Protein AF-E8UZP5-F1 (afdb_monomer_lite)

Sequence (165 aa):
MRVLPLFDPKATPQSWNERMSPGEFAVIFSNLQPLDLPKSPVAVIFSTLSEAEAYVTAQVEALPALRCSIYDDNGLGREPIRVIAGAQGHDRNVISSGFRRWVGGALLLIGLILGFIEWRADSKLMWAGTLGSRIGPIGFILLITELGIVLTDRQKRRKEQQPRP

Secondary structure (DSSP, 8-state):
-EEEESB-TTSSS-BSGGGSPTT-EEEEESS---TTS-SS-EEEEESSHHHHHHHHHHHHHH-TT-EEEEE-TTGGGS--SEEEE-TT---TTS--HHHHHHHHHHHHHHHHHHHHHHHHTTTTTHHHHHHHHHHHHHHHHHHHHHHHHHHHHHHHHHHHSS---

pLDDT: mean 82.54, std 10.52, range [49.59, 96.81]

Structure (mmCIF, N/CA/C/O backbone):
data_AF-E8UZP5-F1
#
_entry.id   AF-E8UZP5-F1
#
loop_
_atom_site.group_PDB
_atom_site.id
_atom_site.type_symbol
_atom_site.label_atom_id
_atom_site.label_alt_id
_atom_site.label_comp_id
_atom_site.label_asym_id
_atom_site.label_entity_id
_atom_site.label_seq_id
_atom_site.pdbx_PDB_ins_code
_atom_site.Cartn_x
_atom_site.Cartn_y
_atom_site.Cartn_z
_atom_site.occupancy
_atom_site.B_iso_or_equiv
_atom_site.auth_seq_id
_atom_site.auth_comp_id
_atom_site.auth_asym_id
_atom_site.auth_atom_id
_atom_site.pdbx_PDB_model_num
ATOM 1 N N . MET A 1 1 ? -7.149 6.647 21.611 1.00 87.19 1 MET A N 1
ATOM 2 C CA . MET A 1 1 ? -6.061 5.986 20.856 1.00 87.19 1 MET A CA 1
ATOM 3 C C . MET A 1 1 ? -5.703 4.674 21.539 1.00 87.19 1 MET A C 1
ATOM 5 O O . MET A 1 1 ? -5.430 4.688 22.734 1.00 87.19 1 MET A O 1
ATOM 9 N N . ARG A 1 2 ? -5.710 3.556 20.806 1.00 93.25 2 ARG A N 1
ATOM 10 C CA . ARG A 1 2 ? -5.210 2.253 21.288 1.00 93.25 2 ARG A CA 1
ATOM 11 C C . ARG A 1 2 ? -4.355 1.589 20.216 1.00 93.25 2 ARG A C 1
ATOM 13 O O . ARG A 1 2 ? -4.595 1.803 19.035 1.00 93.25 2 ARG A O 1
ATOM 20 N N . VAL A 1 3 ? -3.367 0.796 20.614 1.00 93.06 3 VAL A N 1
ATOM 21 C CA . VAL A 1 3 ? -2.482 0.084 19.682 1.00 93.06 3 VAL A CA 1
ATOM 22 C C . VAL A 1 3 ? -2.836 -1.393 19.717 1.00 93.06 3 VAL A C 1
ATOM 24 O O . VAL A 1 3 ? -2.832 -2.002 20.785 1.00 93.06 3 VAL A O 1
ATOM 27 N N . LEU A 1 4 ? -3.153 -1.962 18.557 1.00 92.06 4 LEU A N 1
ATOM 28 C CA . LEU A 1 4 ? -3.450 -3.379 18.400 1.00 92.06 4 LEU A CA 1
ATOM 29 C C . LEU A 1 4 ? -2.414 -4.018 17.470 1.00 92.06 4 LEU A C 1
ATOM 31 O O . LEU A 1 4 ? -2.138 -3.468 16.408 1.00 92.06 4 LEU A O 1
ATOM 35 N N . PRO A 1 5 ? -1.849 -5.186 17.801 1.00 91.94 5 PRO A N 1
ATOM 36 C CA . PRO A 1 5 ? -1.107 -5.972 16.817 1.00 91.94 5 PRO A CA 1
ATOM 37 C C . PRO A 1 5 ? -2.021 -6.342 15.645 1.00 91.94 5 PRO A C 1
ATOM 39 O O . PRO A 1 5 ? -3.181 -6.696 15.870 1.00 91.94 5 PRO A O 1
ATOM 42 N N . LEU A 1 6 ? -1.506 -6.295 14.409 1.00 90.94 6 LEU A N 1
ATOM 43 C CA . LEU A 1 6 ? -2.296 -6.683 13.230 1.00 90.94 6 LEU A CA 1
ATOM 44 C C . LEU A 1 6 ? -2.799 -8.127 13.351 1.00 90.94 6 LEU A C 1
ATOM 46 O O . LEU A 1 6 ? -3.927 -8.439 12.984 1.00 90.94 6 LEU A O 1
ATOM 50 N N . PHE A 1 7 ? -1.981 -8.999 13.925 1.00 91.75 7 PHE A N 1
ATOM 51 C CA . PHE A 1 7 ? -2.368 -10.361 14.238 1.00 91.75 7 PHE A CA 1
ATOM 52 C C . PHE A 1 7 ? -1.910 -10.707 15.649 1.00 91.75 7 PHE A C 1
ATOM 54 O O . PHE A 1 7 ? -0.737 -10.532 15.982 1.00 91.75 7 PHE A O 1
ATOM 61 N N . ASP A 1 8 ? -2.835 -11.195 16.471 1.00 91.31 8 ASP A N 1
ATOM 62 C CA . ASP A 1 8 ? -2.544 -11.691 17.812 1.00 91.31 8 ASP A CA 1
ATOM 63 C C . ASP A 1 8 ? -3.129 -13.094 17.989 1.00 91.31 8 ASP A C 1
ATOM 65 O O . ASP A 1 8 ? -4.349 -13.231 18.090 1.00 91.31 8 ASP A O 1
ATOM 69 N N . PRO A 1 9 ? -2.286 -14.141 18.064 1.00 91.69 9 PRO A N 1
ATOM 70 C CA . PRO A 1 9 ? -2.761 -15.515 18.186 1.00 91.69 9 PRO A CA 1
ATOM 71 C C . PRO A 1 9 ? -3.468 -15.790 19.519 1.00 91.69 9 PRO A C 1
ATOM 73 O O . PRO A 1 9 ? -4.151 -16.805 19.641 1.00 91.69 9 PRO A O 1
ATOM 76 N N . LYS A 1 10 ? -3.291 -14.923 20.527 1.00 91.88 10 LYS A N 1
ATOM 77 C CA . LYS A 1 10 ? -3.888 -15.077 21.859 1.00 91.88 10 LYS A CA 1
ATOM 78 C C . LYS A 1 10 ? -5.199 -14.305 22.018 1.00 91.88 10 LYS A C 1
ATOM 80 O O . LYS A 1 10 ? -5.906 -14.535 22.995 1.00 91.88 10 LYS A O 1
ATOM 85 N N . ALA A 1 11 ? -5.528 -13.401 21.094 1.00 89.62 11 ALA A N 1
ATOM 86 C CA . ALA A 1 11 ? -6.774 -12.645 21.126 1.00 89.62 11 ALA A CA 1
ATOM 87 C C . ALA A 1 11 ? -7.910 -13.393 20.412 1.00 89.62 11 ALA A C 1
ATOM 89 O O . ALA A 1 11 ? -7.687 -14.176 19.493 1.00 89.62 11 ALA A O 1
ATOM 90 N N . THR A 1 12 ? -9.150 -13.134 20.830 1.00 87.81 12 THR A N 1
ATOM 91 C CA . THR A 1 12 ? -10.357 -13.570 20.114 1.00 87.81 12 THR A CA 1
ATOM 92 C C . THR A 1 12 ? -11.259 -12.350 19.921 1.00 87.81 12 THR A C 1
ATOM 94 O O . THR A 1 12 ? -11.755 -11.831 20.922 1.00 87.81 12 THR A O 1
ATOM 97 N N . PRO A 1 13 ? -11.470 -11.861 18.688 1.00 90.00 13 PRO A N 1
ATOM 98 C CA . PRO A 1 13 ? -10.880 -12.324 17.427 1.00 90.00 13 PRO A CA 1
ATOM 99 C C . PRO A 1 13 ? -9.379 -12.005 17.281 1.00 90.00 13 PRO A C 1
ATOM 101 O O . PRO A 1 13 ? -8.857 -11.087 17.911 1.00 90.00 13 PRO A O 1
ATOM 104 N N . GLN A 1 14 ? -8.675 -12.787 16.455 1.00 92.25 14 GLN A N 1
ATOM 105 C CA . GLN A 1 14 ? -7.215 -12.675 16.279 1.00 92.25 14 GLN A CA 1
ATOM 106 C C . GLN A 1 14 ? -6.812 -11.476 15.410 1.00 92.25 14 GLN A C 1
ATOM 108 O O . GLN A 1 14 ? -5.736 -10.895 15.590 1.00 92.25 14 GLN A O 1
ATOM 113 N N . SER A 1 15 ? -7.674 -11.098 14.462 1.00 90.31 15 SER A N 1
ATOM 114 C CA . SER A 1 15 ? -7.431 -9.976 13.558 1.00 90.31 15 SER A CA 1
ATOM 115 C C . SER A 1 15 ? -7.690 -8.635 14.249 1.00 90.31 15 SER A C 1
ATOM 117 O O . SER A 1 15 ? -8.524 -8.520 15.148 1.00 90.31 15 SER A O 1
ATOM 119 N N . TRP A 1 16 ? -6.951 -7.596 13.865 1.00 92.06 16 TRP A N 1
ATOM 120 C CA . TRP A 1 16 ? -7.133 -6.245 14.408 1.00 92.06 16 TRP A CA 1
ATOM 121 C C . TRP A 1 16 ? -8.483 -5.627 14.027 1.00 92.06 16 TRP A C 1
ATOM 123 O O . TRP A 1 16 ? -9.108 -5.000 14.877 1.00 92.06 16 TRP A O 1
ATOM 133 N N . ASN A 1 17 ? -8.941 -5.818 12.786 1.00 91.75 17 ASN A N 1
ATOM 134 C CA . ASN A 1 17 ? -10.141 -5.160 12.261 1.00 91.75 17 ASN A CA 1
ATOM 135 C C . ASN A 1 17 ? -11.417 -5.695 12.922 1.00 91.75 17 ASN A C 1
ATOM 137 O O . ASN A 1 17 ? -12.292 -4.923 13.283 1.00 91.75 17 ASN A O 1
ATOM 141 N N . GLU A 1 18 ? -11.482 -6.998 13.198 1.00 91.88 18 GLU A N 1
ATOM 142 C CA . GLU A 1 18 ? -12.610 -7.609 13.917 1.00 91.88 18 GLU A CA 1
ATOM 143 C C . GLU A 1 18 ? -12.676 -7.190 15.396 1.00 91.88 18 GLU A C 1
ATOM 145 O O . GLU A 1 18 ? -13.695 -7.375 16.056 1.00 91.88 18 GLU A O 1
ATOM 150 N N . ARG A 1 19 ? -11.585 -6.631 15.937 1.00 92.00 19 ARG A N 1
ATOM 151 C CA . ARG A 1 19 ? -11.529 -6.072 17.298 1.00 92.00 19 ARG A CA 1
ATOM 152 C C . ARG A 1 19 ? -11.867 -4.581 17.346 1.00 92.00 19 ARG A C 1
ATOM 154 O O . ARG A 1 19 ? -11.825 -3.985 18.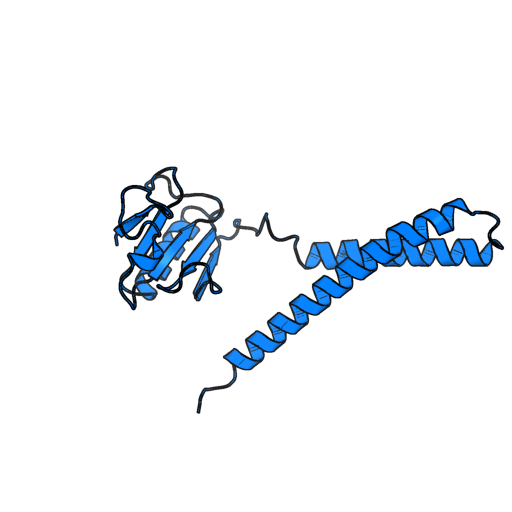431 1.00 92.00 19 ARG A O 1
ATOM 161 N N . MET A 1 20 ? -12.157 -3.965 16.202 1.00 93.50 20 MET A N 1
ATOM 162 C CA . MET A 1 20 ? -12.600 -2.579 16.129 1.00 93.50 20 MET A CA 1
ATOM 163 C C . MET A 1 20 ? -14.101 -2.464 16.327 1.00 93.50 20 MET A C 1
ATOM 165 O O . MET A 1 20 ? -14.874 -3.329 15.923 1.00 93.50 20 MET A O 1
ATOM 169 N N . SER A 1 21 ? -14.501 -1.360 16.943 1.00 92.56 21 SER A N 1
ATOM 170 C CA . SER A 1 21 ? -15.898 -0.954 16.977 1.00 92.56 21 SER A CA 1
ATOM 171 C C . SER A 1 21 ? -16.260 -0.252 15.662 1.00 92.56 21 SER A C 1
ATOM 173 O O . SER A 1 21 ? -15.417 0.454 15.099 1.00 92.56 21 SER A O 1
ATOM 175 N N . PRO A 1 22 ? -17.511 -0.369 15.183 1.00 90.88 22 PRO A N 1
ATOM 176 C CA . PRO A 1 22 ? -17.971 0.392 14.027 1.00 90.88 22 PRO A CA 1
ATOM 177 C C . PRO A 1 22 ? -17.751 1.897 14.222 1.00 90.88 22 PRO A C 1
ATOM 179 O O . PRO A 1 22 ? -18.082 2.449 15.272 1.00 90.88 22 PRO A O 1
ATOM 182 N N . GLY A 1 23 ? -17.198 2.558 13.204 1.00 89.44 23 GLY A N 1
ATOM 183 C CA . GLY A 1 23 ? -16.861 3.985 13.250 1.00 89.44 23 GLY A CA 1
ATOM 184 C C . GLY A 1 23 ? -15.482 4.306 13.832 1.00 89.44 23 GLY A C 1
ATOM 185 O O . GLY A 1 23 ? -15.090 5.471 13.821 1.00 89.44 23 GLY A O 1
ATOM 186 N N . GLU A 1 24 ? -14.726 3.309 14.298 1.00 94.94 24 GLU A N 1
ATOM 187 C CA . GLU A 1 24 ? -13.298 3.477 14.562 1.00 94.94 24 GLU A CA 1
ATOM 188 C C . GLU A 1 24 ? -12.480 3.423 13.264 1.00 94.94 24 GLU A C 1
ATOM 190 O O . GLU A 1 24 ? -12.874 2.824 12.263 1.00 94.94 24 GLU A O 1
ATOM 195 N N . PHE A 1 25 ? -11.290 4.019 13.310 1.00 95.88 25 PHE A N 1
ATOM 196 C CA . PHE A 1 25 ? -10.356 4.082 12.193 1.00 95.88 25 PHE A CA 1
ATOM 197 C C . PHE A 1 25 ? -8.991 3.550 12.612 1.00 95.88 25 PHE A C 1
ATOM 199 O O . PHE A 1 25 ? -8.479 3.900 13.674 1.00 95.88 25 PHE A O 1
ATOM 206 N N . ALA A 1 26 ? -8.379 2.729 11.768 1.00 95.75 26 ALA A N 1
ATOM 207 C CA . ALA A 1 26 ? -7.066 2.151 12.001 1.00 95.75 26 ALA A CA 1
ATOM 208 C C . ALA A 1 26 ? -6.012 2.772 11.098 1.00 95.75 26 ALA A C 1
ATOM 210 O O . ALA A 1 26 ? -6.146 2.778 9.879 1.00 95.75 26 ALA A O 1
ATOM 211 N N . VAL A 1 27 ? -4.917 3.217 11.696 1.00 95.19 27 VAL A N 1
ATOM 212 C CA . VAL A 1 27 ? -3.716 3.663 10.998 1.00 95.19 27 VAL A CA 1
ATOM 213 C C . VAL A 1 27 ? -2.717 2.515 10.952 1.00 95.19 27 VAL A C 1
ATOM 215 O O . VAL A 1 27 ? -2.310 1.996 11.993 1.00 95.19 27 VAL A O 1
ATOM 218 N N . ILE A 1 28 ? -2.290 2.149 9.745 1.00 93.38 28 ILE A N 1
ATOM 219 C CA . ILE A 1 28 ? -1.267 1.131 9.499 1.00 93.38 28 ILE A CA 1
ATOM 220 C C . ILE A 1 28 ? -0.087 1.765 8.769 1.00 93.38 28 ILE A C 1
ATOM 222 O O . ILE A 1 28 ? -0.240 2.452 7.755 1.00 93.38 28 ILE A O 1
ATOM 226 N N . PHE A 1 29 ? 1.108 1.487 9.275 1.00 90.50 29 PHE A N 1
ATOM 227 C CA . PHE A 1 29 ? 2.368 1.974 8.732 1.00 90.50 29 PHE A CA 1
ATOM 228 C C . PHE A 1 29 ? 2.960 0.965 7.744 1.00 90.50 29 PHE A C 1
ATOM 230 O O . PHE A 1 29 ? 3.060 -0.219 8.053 1.00 90.50 29 PHE A O 1
ATOM 237 N N . SER A 1 30 ? 3.330 1.416 6.541 1.00 82.50 30 SER A N 1
ATOM 238 C CA . SER A 1 30 ? 3.704 0.505 5.442 1.00 82.50 30 SER A CA 1
ATOM 239 C C . SER A 1 30 ? 5.187 0.131 5.389 1.00 82.50 30 SER A C 1
ATOM 241 O O . SER A 1 30 ? 5.525 -0.935 4.886 1.00 82.50 30 SER A O 1
ATOM 243 N N . ASN A 1 31 ? 6.085 1.016 5.823 1.00 71.19 31 ASN A N 1
ATOM 244 C CA . ASN A 1 31 ? 7.524 0.884 5.563 1.00 71.19 31 ASN A CA 1
ATOM 245 C C . ASN A 1 31 ? 8.400 1.152 6.788 1.00 71.19 31 ASN A C 1
ATOM 247 O O . ASN A 1 31 ? 9.391 0.463 7.008 1.00 71.19 31 ASN A O 1
ATOM 251 N N . LEU A 1 32 ? 8.039 2.161 7.567 1.00 73.56 32 LEU A N 1
ATOM 252 C CA . LEU A 1 32 ? 8.717 2.584 8.777 1.00 73.56 32 LEU A CA 1
ATOM 253 C C . LEU A 1 32 ? 7.658 2.700 9.859 1.00 73.56 32 LEU A C 1
ATOM 255 O O . LEU A 1 32 ? 6.557 3.165 9.585 1.00 73.56 32 LEU A O 1
ATOM 259 N N . GLN A 1 33 ? 7.984 2.272 11.069 1.00 77.12 33 GLN A N 1
ATOM 260 C CA . GLN A 1 33 ? 7.153 2.526 12.236 1.00 77.12 33 GLN A CA 1
ATOM 261 C C . GLN A 1 33 ? 7.778 3.669 13.039 1.00 77.12 33 GLN A C 1
ATOM 263 O O . GLN A 1 33 ? 9.007 3.722 13.145 1.00 77.12 33 GLN A O 1
ATOM 268 N N . PRO A 1 34 ? 6.964 4.580 13.600 1.00 78.44 34 PRO A N 1
ATOM 269 C CA . PRO A 1 34 ? 7.411 5.484 14.651 1.00 78.44 34 PRO A CA 1
ATOM 270 C C . PRO A 1 34 ? 8.173 4.729 15.749 1.00 78.44 34 PRO A C 1
ATOM 272 O O . PRO A 1 34 ? 7.801 3.612 16.107 1.00 78.44 34 PRO A O 1
ATOM 275 N N . LEU A 1 35 ? 9.224 5.349 16.293 1.00 76.12 35 LEU A N 1
ATOM 276 C CA . LEU A 1 35 ? 10.099 4.753 17.316 1.00 76.12 35 LEU A CA 1
ATOM 277 C C . LEU A 1 35 ? 9.344 4.310 18.579 1.00 76.12 35 LEU A C 1
ATOM 279 O O . LEU A 1 35 ? 9.760 3.358 19.235 1.00 76.12 35 LEU A O 1
ATOM 283 N N . ASP A 1 36 ? 8.227 4.972 18.877 1.00 81.19 36 ASP A N 1
ATOM 284 C CA . ASP A 1 36 ? 7.410 4.724 20.067 1.00 81.19 36 ASP A CA 1
ATOM 285 C C . ASP A 1 36 ? 6.452 3.531 19.911 1.00 81.19 36 ASP A C 1
ATOM 287 O O . ASP A 1 36 ? 5.733 3.180 20.848 1.00 81.19 36 ASP A O 1
ATOM 291 N N . LEU A 1 37 ? 6.409 2.903 18.730 1.00 82.81 37 LEU A N 1
ATOM 292 C CA . LEU A 1 37 ? 5.571 1.737 18.473 1.00 82.81 37 LEU A CA 1
ATOM 293 C C . LEU A 1 37 ? 6.355 0.423 18.590 1.00 82.81 37 LEU A C 1
ATOM 295 O O . LEU A 1 37 ? 7.571 0.381 18.379 1.00 82.81 37 LEU A O 1
ATOM 299 N N . PRO A 1 38 ? 5.662 -0.690 18.901 1.00 81.88 38 PRO A N 1
ATOM 300 C CA . PRO A 1 38 ? 6.270 -2.012 18.871 1.00 81.88 38 PRO A CA 1
ATOM 301 C C . PRO A 1 38 ? 6.876 -2.297 17.496 1.00 81.88 38 PRO A C 1
ATOM 303 O O . PRO A 1 38 ? 6.269 -1.966 16.487 1.00 81.88 38 PRO A O 1
ATOM 306 N N . LYS A 1 39 ? 8.016 -3.001 17.459 1.00 80.50 39 LYS A N 1
ATOM 307 C CA . LYS A 1 39 ? 8.671 -3.430 16.204 1.00 80.50 39 LYS A CA 1
ATOM 308 C C . LYS A 1 39 ? 7.836 -4.410 15.367 1.00 80.50 39 LYS A C 1
ATOM 310 O O . LYS A 1 39 ? 8.209 -4.735 14.243 1.00 80.50 39 LYS A O 1
ATOM 315 N N . SER A 1 40 ? 6.772 -4.970 15.940 1.00 83.50 40 SER A N 1
ATOM 316 C CA . SER A 1 40 ? 5.841 -5.842 15.233 1.00 83.50 40 SER A CA 1
ATOM 317 C C . SER A 1 40 ? 4.804 -5.015 14.464 1.00 83.50 40 SER A C 1
ATOM 319 O O . SER A 1 40 ? 4.495 -3.891 14.855 1.00 83.50 40 SER A O 1
ATOM 321 N N . PRO A 1 41 ? 4.217 -5.542 13.377 1.00 87.06 41 PRO A N 1
ATOM 322 C CA . PRO A 1 41 ? 3.148 -4.850 12.668 1.00 87.06 41 PRO A CA 1
ATOM 323 C C . PRO A 1 41 ? 1.947 -4.578 13.584 1.00 87.06 41 PRO A C 1
ATOM 325 O O . PRO A 1 41 ? 1.320 -5.506 14.104 1.00 87.06 41 PRO A O 1
ATOM 328 N N . VAL A 1 42 ? 1.617 -3.299 13.762 1.00 92.38 42 VAL A N 1
ATOM 329 C CA . VAL A 1 42 ? 0.497 -2.833 14.587 1.00 92.38 42 VAL A CA 1
ATOM 330 C C . VAL A 1 42 ? -0.428 -1.910 13.795 1.00 92.38 42 VAL A C 1
ATOM 332 O O . VAL A 1 42 ? 0.009 -1.209 12.880 1.00 92.38 42 VAL A O 1
ATOM 335 N N . ALA A 1 43 ? -1.698 -1.900 14.184 1.00 93.06 43 ALA A N 1
ATOM 336 C CA . ALA A 1 43 ? -2.680 -0.885 13.847 1.00 93.06 43 ALA A CA 1
ATOM 337 C C . ALA A 1 43 ? -2.866 0.058 15.042 1.00 93.06 43 ALA A C 1
ATOM 339 O O . ALA A 1 43 ? -3.052 -0.383 16.180 1.00 93.06 43 ALA A O 1
ATOM 340 N N . VAL A 1 44 ? -2.845 1.362 14.784 1.00 95.19 44 VAL A N 1
ATOM 341 C CA . VAL A 1 44 ? -3.182 2.380 15.783 1.00 95.19 44 VAL A CA 1
ATOM 342 C C . VAL A 1 44 ? -4.620 2.818 15.548 1.00 95.19 44 VAL A C 1
ATOM 344 O O . VAL A 1 44 ? -4.943 3.341 14.487 1.00 95.19 44 VAL A O 1
ATOM 347 N N . ILE A 1 45 ? -5.485 2.579 16.527 1.00 95.88 45 ILE A N 1
ATOM 348 C CA . ILE A 1 45 ? -6.928 2.782 16.419 1.00 95.88 45 ILE A CA 1
ATOM 349 C C . ILE A 1 45 ? -7.333 4.127 17.026 1.00 95.88 45 ILE A C 1
ATOM 351 O O . ILE A 1 45 ? -6.947 4.462 18.157 1.00 95.88 45 ILE A O 1
ATOM 355 N N . PHE A 1 46 ? -8.157 4.857 16.283 1.00 96.81 46 PHE A N 1
ATOM 356 C CA . PHE A 1 46 ? -8.726 6.156 16.618 1.00 96.81 46 PHE A CA 1
ATOM 357 C C . PHE A 1 46 ? -10.249 6.112 16.553 1.00 96.81 46 PHE A C 1
ATOM 359 O O . PHE A 1 46 ? -10.836 5.366 15.774 1.00 96.81 46 PHE A O 1
ATOM 366 N N . SER A 1 47 ? -10.879 6.945 17.372 1.00 95.06 47 SER A N 1
ATOM 367 C CA . SER A 1 47 ? -12.333 7.075 17.483 1.00 95.06 47 SER A CA 1
ATOM 368 C C . SER A 1 47 ? -12.936 7.913 16.355 1.00 95.06 47 SER A C 1
ATOM 370 O O . SER A 1 47 ? -14.120 7.788 16.062 1.00 95.06 47 SER A O 1
ATOM 372 N N . THR A 1 48 ? -12.139 8.783 15.727 1.00 95.06 48 THR A N 1
ATOM 373 C CA . THR A 1 48 ? -12.582 9.625 14.613 1.00 95.06 48 THR A CA 1
ATOM 374 C C . THR A 1 48 ? -11.537 9.677 13.503 1.00 95.06 48 THR A C 1
ATOM 376 O O . THR A 1 48 ? -10.332 9.563 13.745 1.00 95.06 48 THR A O 1
ATOM 379 N N . LEU A 1 49 ? -12.002 9.893 12.270 1.00 93.56 49 LEU A N 1
ATOM 380 C CA . LEU A 1 49 ? -11.125 10.042 11.110 1.00 93.56 49 LEU A CA 1
ATOM 381 C C . LEU A 1 49 ? -10.216 11.269 11.253 1.00 93.56 49 LEU A C 1
ATOM 383 O O . LEU A 1 49 ? -9.035 11.200 10.933 1.00 93.56 49 LEU A O 1
ATOM 387 N N . SER A 1 50 ? -10.745 12.374 11.786 1.00 94.69 50 SER A N 1
ATOM 388 C CA . SER A 1 50 ? -9.978 13.610 11.968 1.00 94.69 50 SER A CA 1
ATOM 389 C C . SER A 1 50 ? -8.808 13.431 12.939 1.00 94.69 50 SER A C 1
ATOM 391 O O . SER A 1 50 ? -7.731 13.964 12.681 1.00 94.69 50 SER A O 1
ATOM 393 N N . GLU A 1 51 ? -8.984 12.664 14.021 1.00 95.31 51 GLU A N 1
ATOM 394 C CA . GLU A 1 51 ? -7.889 12.327 14.942 1.00 95.31 51 GLU A CA 1
ATOM 395 C C . GLU A 1 51 ? -6.819 11.474 14.257 1.00 95.31 51 GLU A C 1
ATOM 397 O O . GLU A 1 51 ? -5.627 11.751 14.398 1.00 95.31 51 GLU A O 1
ATOM 402 N N . ALA A 1 52 ? -7.239 10.462 13.489 1.00 95.06 52 ALA A N 1
ATOM 403 C CA . ALA A 1 52 ? -6.323 9.606 12.742 1.00 95.06 52 ALA A CA 1
ATOM 404 C C . ALA A 1 52 ? -5.499 10.418 11.731 1.00 95.06 52 ALA A C 1
ATOM 406 O O . ALA A 1 52 ? -4.286 10.244 11.634 1.00 95.06 52 ALA A O 1
ATOM 407 N N . GLU A 1 53 ? -6.138 11.339 11.009 1.00 95.25 53 GLU A N 1
ATOM 408 C CA . GLU A 1 53 ? -5.478 12.210 10.035 1.00 95.25 53 GLU A CA 1
ATOM 409 C C . GLU A 1 53 ? -4.500 13.182 10.688 1.00 95.25 53 GLU A C 1
ATOM 411 O O . GLU A 1 53 ? -3.368 13.306 10.217 1.00 95.25 53 GLU A O 1
ATOM 416 N N . ALA A 1 54 ? -4.899 13.837 11.780 1.00 95.12 54 ALA A N 1
ATOM 417 C CA . ALA A 1 54 ? -4.026 14.746 12.515 1.00 95.12 54 ALA A CA 1
ATOM 418 C C . ALA A 1 54 ? -2.791 14.010 13.054 1.00 95.12 54 ALA A C 1
ATOM 420 O O . ALA A 1 54 ? -1.663 14.475 12.882 1.00 95.12 54 ALA A O 1
ATOM 421 N N . TYR A 1 55 ? -2.993 12.821 13.630 1.00 94.25 55 TYR A N 1
ATOM 422 C CA . TYR A 1 55 ? -1.904 11.983 14.117 1.00 94.25 55 TYR A CA 1
ATOM 423 C C . TYR A 1 55 ? -0.955 11.577 12.988 1.00 94.25 55 TYR A C 1
ATOM 425 O O . TYR A 1 55 ? 0.255 11.762 13.092 1.00 94.25 55 TYR A O 1
ATOM 433 N N . VAL A 1 56 ? -1.493 11.059 11.884 1.00 92.94 56 VAL A N 1
ATOM 434 C CA . VAL A 1 56 ? -0.689 10.627 10.740 1.00 92.94 56 VAL A CA 1
ATOM 435 C C . VAL A 1 56 ? 0.084 11.787 10.122 1.00 92.94 56 VAL A C 1
ATOM 437 O O . VAL A 1 56 ? 1.251 11.611 9.781 1.00 92.94 56 VAL A O 1
ATOM 440 N N . THR A 1 57 ? -0.538 12.957 10.000 1.00 92.50 57 THR A N 1
ATOM 441 C CA . THR A 1 57 ? 0.106 14.155 9.448 1.00 92.50 57 THR A CA 1
ATOM 442 C C . THR A 1 57 ? 1.305 14.553 10.303 1.00 92.50 57 THR A C 1
ATOM 444 O O . THR A 1 57 ? 2.402 14.683 9.770 1.00 92.50 57 THR A O 1
ATOM 447 N N . ALA A 1 58 ? 1.145 14.602 11.630 1.00 92.62 58 ALA A N 1
ATOM 448 C CA . ALA A 1 58 ? 2.248 14.889 12.546 1.00 92.62 58 ALA A CA 1
ATOM 449 C C . ALA A 1 58 ? 3.384 13.850 12.453 1.00 92.62 58 ALA A C 1
ATOM 451 O O . ALA A 1 58 ? 4.561 14.208 12.454 1.00 92.62 58 ALA A O 1
ATOM 452 N N . GLN A 1 59 ? 3.055 12.557 12.327 1.00 91.75 59 GLN A N 1
ATOM 453 C CA . GLN A 1 59 ? 4.065 11.499 12.173 1.00 91.75 59 GLN A CA 1
ATOM 454 C C . GLN A 1 59 ? 4.833 11.618 10.855 1.00 91.75 59 GLN A C 1
ATOM 456 O O . GLN A 1 59 ? 6.045 11.422 10.808 1.00 91.75 59 GLN A O 1
ATOM 461 N N . VAL A 1 60 ? 4.128 11.942 9.776 1.00 90.12 60 VAL A N 1
ATOM 462 C CA . VAL A 1 60 ? 4.709 12.113 8.446 1.00 90.12 60 VAL A CA 1
ATOM 463 C C . VAL A 1 60 ? 5.574 13.376 8.361 1.00 90.12 60 VAL A C 1
ATOM 465 O O . VAL A 1 60 ? 6.609 13.357 7.696 1.00 90.12 60 VAL A O 1
ATOM 468 N N . GLU A 1 61 ? 5.196 14.452 9.050 1.00 89.88 61 GLU A N 1
ATOM 469 C CA . GLU A 1 61 ? 6.022 15.658 9.184 1.00 89.88 61 GLU A CA 1
ATOM 470 C C . GLU A 1 61 ? 7.314 15.376 9.960 1.00 89.88 61 GLU A C 1
ATOM 472 O O . GLU A 1 61 ? 8.392 15.789 9.532 1.00 89.88 61 GLU A O 1
ATOM 477 N N . ALA A 1 62 ? 7.223 14.623 11.060 1.00 89.81 62 ALA A N 1
ATOM 478 C CA . ALA A 1 62 ? 8.386 14.233 11.854 1.00 89.81 62 ALA A CA 1
ATOM 479 C C . ALA A 1 62 ? 9.315 13.262 11.105 1.00 89.81 62 ALA A C 1
ATOM 481 O O . ALA A 1 62 ? 10.535 13.299 11.266 1.00 89.81 62 ALA A O 1
ATOM 482 N N . LEU A 1 63 ? 8.746 12.385 10.276 1.00 88.88 63 LEU A N 1
ATOM 483 C CA . LEU A 1 63 ? 9.468 11.355 9.541 1.00 88.88 63 LEU A CA 1
ATOM 484 C C . LEU A 1 63 ? 9.031 11.372 8.067 1.00 88.88 63 LEU A C 1
ATOM 486 O O . LEU A 1 63 ? 8.197 10.572 7.654 1.00 88.88 63 LEU A O 1
ATOM 490 N N . PRO A 1 64 ? 9.634 12.215 7.212 1.00 86.00 64 PRO A N 1
ATOM 491 C CA . PRO A 1 64 ? 9.195 12.396 5.823 1.00 86.00 64 PRO A CA 1
ATOM 492 C C . PRO A 1 64 ? 9.242 11.143 4.940 1.00 86.00 64 PRO A C 1
ATOM 494 O O . PRO A 1 64 ? 8.691 11.149 3.840 1.00 86.00 64 PRO A O 1
ATOM 497 N N . ALA A 1 65 ? 9.923 10.083 5.379 1.00 84.69 65 ALA A N 1
ATOM 498 C CA . ALA A 1 65 ? 9.969 8.792 4.701 1.00 84.69 65 ALA A CA 1
ATOM 499 C C . ALA A 1 65 ? 8.774 7.879 5.037 1.00 84.69 65 ALA A C 1
ATOM 501 O O . ALA A 1 65 ? 8.635 6.824 4.419 1.00 84.69 65 ALA A O 1
ATOM 502 N N . LEU A 1 66 ? 7.922 8.243 6.001 1.00 86.56 66 LEU A N 1
ATOM 503 C CA . LEU A 1 66 ? 6.782 7.437 6.429 1.00 86.56 66 LEU A CA 1
ATOM 504 C C . LEU A 1 66 ? 5.653 7.428 5.396 1.00 86.56 66 LEU A C 1
ATOM 506 O O . LEU A 1 66 ? 5.363 8.427 4.731 1.00 86.56 66 LEU A O 1
ATOM 510 N N . ARG A 1 67 ? 4.979 6.280 5.319 1.00 87.75 67 ARG A N 1
ATOM 511 C CA . ARG A 1 67 ? 3.694 6.125 4.644 1.00 87.75 67 ARG A CA 1
ATOM 512 C C . ARG A 1 67 ? 2.706 5.434 5.566 1.00 87.75 67 ARG A C 1
ATOM 514 O O . ARG A 1 67 ? 2.967 4.339 6.073 1.00 87.75 67 ARG A O 1
ATOM 521 N N . CYS A 1 68 ? 1.547 6.057 5.696 1.00 90.75 68 CYS A N 1
ATOM 522 C CA . CYS A 1 68 ? 0.469 5.628 6.564 1.00 90.75 68 CYS A CA 1
ATOM 523 C C . CYS A 1 68 ? -0.799 5.433 5.735 1.00 90.75 68 CYS A C 1
ATOM 525 O O . CYS A 1 68 ? -1.116 6.243 4.862 1.00 90.75 68 CYS A O 1
ATOM 527 N N . SER A 1 69 ? -1.532 4.365 6.019 1.00 92.94 69 SER A N 1
ATOM 528 C CA . SER A 1 69 ? -2.836 4.088 5.419 1.00 92.94 69 SER A CA 1
ATOM 529 C C . SER A 1 69 ? -3.884 3.996 6.520 1.00 92.94 69 SER A C 1
ATOM 531 O O . SER A 1 69 ? -3.643 3.351 7.539 1.00 92.94 69 SER A O 1
ATOM 533 N N . ILE A 1 70 ? -5.017 4.661 6.319 1.00 94.44 70 ILE A N 1
ATOM 534 C CA . ILE A 1 70 ? -6.152 4.709 7.238 1.00 94.44 70 ILE A CA 1
ATOM 535 C C . ILE A 1 70 ? -7.242 3.781 6.703 1.00 94.44 70 ILE A C 1
ATOM 537 O O . ILE A 1 70 ? -7.663 3.928 5.555 1.00 94.44 70 ILE A O 1
ATOM 541 N N . TYR A 1 71 ? -7.704 2.853 7.531 1.00 94.00 71 TYR A N 1
ATOM 542 C CA . TYR A 1 71 ? -8.738 1.867 7.224 1.00 94.00 71 TYR A CA 1
ATOM 543 C C . TYR A 1 71 ? -9.903 1.978 8.210 1.00 94.00 71 TYR A C 1
ATOM 545 O O . TYR A 1 71 ? -9.738 2.498 9.313 1.00 94.00 71 TYR A O 1
ATOM 553 N N . ASP A 1 72 ? -11.068 1.480 7.810 1.00 92.19 72 ASP A N 1
ATOM 554 C CA . ASP A 1 72 ? -12.217 1.263 8.688 1.00 92.19 72 ASP A CA 1
ATOM 555 C C . ASP A 1 72 ? -12.207 -0.172 9.255 1.00 92.19 72 ASP A C 1
ATOM 557 O O . ASP A 1 72 ? -11.250 -0.938 9.092 1.00 92.19 72 ASP A O 1
ATOM 561 N N . ASP A 1 73 ? -13.298 -0.541 9.916 1.00 87.69 73 ASP A N 1
ATOM 562 C CA . ASP A 1 73 ? -13.569 -1.870 10.463 1.00 87.69 73 ASP A CA 1
ATOM 563 C C . ASP A 1 73 ? -13.666 -2.979 9.392 1.00 87.69 73 ASP A C 1
ATOM 565 O O . ASP A 1 73 ? -13.494 -4.161 9.706 1.00 87.69 73 ASP A O 1
ATOM 569 N N . ASN A 1 74 ? -13.826 -2.634 8.104 1.00 86.44 74 ASN A N 1
ATOM 570 C CA . ASN A 1 74 ? -13.790 -3.615 7.010 1.00 86.44 74 ASN A CA 1
ATOM 571 C C . ASN A 1 74 ? -12.369 -4.149 6.733 1.00 86.44 74 ASN A C 1
ATOM 573 O O . ASN A 1 74 ? -12.201 -5.112 5.978 1.00 86.44 74 ASN A O 1
ATOM 577 N N . GLY A 1 75 ? -11.343 -3.559 7.352 1.00 85.69 75 GLY A N 1
ATOM 578 C CA . GLY A 1 75 ? -9.972 -4.053 7.307 1.00 85.69 75 GLY A CA 1
ATOM 579 C C . GLY A 1 75 ? -9.297 -3.911 5.939 1.00 85.69 75 GLY A C 1
ATOM 580 O O . GLY A 1 75 ? -9.605 -3.025 5.147 1.00 85.69 75 GLY A O 1
ATOM 581 N N . LEU A 1 76 ? -8.350 -4.812 5.650 1.00 84.31 76 LEU A N 1
ATOM 582 C CA . LEU A 1 76 ? -7.549 -4.800 4.412 1.00 84.31 76 LEU A CA 1
ATOM 583 C C . LEU A 1 76 ? -8.297 -5.338 3.177 1.00 84.31 76 LEU A C 1
ATOM 585 O O . LEU A 1 76 ? -7.734 -5.370 2.085 1.00 84.31 76 LEU A O 1
ATOM 589 N N . GLY A 1 77 ? -9.546 -5.791 3.333 1.00 79.69 77 GLY A N 1
ATOM 590 C CA . GLY A 1 77 ? -10.365 -6.295 2.225 1.00 79.69 77 GLY A CA 1
ATOM 591 C C . GLY A 1 77 ? -10.879 -5.196 1.288 1.00 79.69 77 GLY A C 1
ATOM 592 O O . GLY A 1 77 ? -11.426 -5.498 0.227 1.00 79.69 77 GLY A O 1
ATOM 593 N N . ARG A 1 78 ? -10.718 -3.925 1.672 1.00 77.31 78 ARG A N 1
ATOM 594 C CA . ARG A 1 78 ? -11.070 -2.744 0.879 1.00 77.31 78 ARG A CA 1
ATOM 595 C C . ARG A 1 78 ? -9.873 -1.813 0.757 1.00 77.31 78 ARG A C 1
ATOM 597 O O . ARG A 1 78 ? -8.905 -1.907 1.508 1.00 77.31 78 ARG A O 1
ATOM 604 N N . GLU A 1 79 ? -9.954 -0.906 -0.210 1.00 80.19 79 GLU A N 1
ATOM 605 C CA . GLU A 1 79 ? -8.980 0.174 -0.296 1.00 80.19 79 GLU A CA 1
ATOM 606 C C . GLU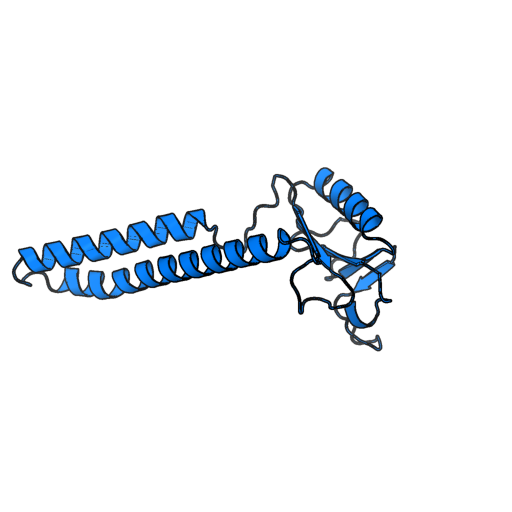 A 1 79 ? -9.027 1.051 0.964 1.00 80.19 79 GLU A C 1
ATOM 608 O O . GLU A 1 79 ? -10.112 1.273 1.509 1.00 80.19 79 GLU A O 1
ATOM 613 N N . PRO A 1 80 ? -7.867 1.560 1.415 1.00 89.88 80 PRO A N 1
ATOM 614 C CA . PRO A 1 80 ? -7.813 2.473 2.544 1.00 89.88 80 PRO A CA 1
ATOM 615 C C . PRO A 1 80 ? -8.680 3.704 2.281 1.00 89.88 80 PRO A C 1
ATOM 617 O O . PRO A 1 80 ? -8.700 4.240 1.172 1.00 89.88 80 PRO A O 1
ATOM 620 N N . ILE A 1 81 ? -9.335 4.194 3.332 1.00 89.31 81 ILE A N 1
ATOM 621 C CA . ILE A 1 81 ? -10.086 5.454 3.305 1.00 89.31 81 ILE A CA 1
ATOM 622 C C . ILE A 1 81 ? -9.160 6.595 2.898 1.00 89.31 81 ILE A C 1
ATOM 624 O O . ILE A 1 81 ? -9.532 7.470 2.116 1.00 89.31 81 ILE A O 1
ATOM 628 N N . ARG A 1 82 ? -7.939 6.588 3.441 1.00 87.94 82 ARG A N 1
ATOM 629 C CA . ARG A 1 82 ? -6.947 7.611 3.142 1.00 87.94 82 ARG A CA 1
ATOM 630 C C . ARG A 1 82 ? -5.542 7.056 3.209 1.00 87.94 82 ARG A C 1
ATOM 632 O O . ARG A 1 82 ? -5.222 6.246 4.070 1.00 87.94 82 ARG A O 1
ATOM 639 N N . VAL A 1 83 ? -4.685 7.536 2.320 1.00 90.44 83 VAL A N 1
ATOM 640 C CA . VAL A 1 83 ? -3.247 7.268 2.359 1.00 90.44 83 VAL A CA 1
ATOM 641 C C . VAL A 1 83 ? -2.542 8.606 2.460 1.00 90.44 83 VAL A C 1
ATOM 643 O O . VAL A 1 83 ? -2.783 9.496 1.646 1.00 90.44 83 VAL A O 1
ATOM 646 N N . ILE A 1 84 ? -1.685 8.746 3.464 1.00 89.31 84 ILE A N 1
ATOM 647 C CA . ILE A 1 84 ? -0.881 9.944 3.691 1.00 89.31 84 ILE A CA 1
ATOM 648 C C . ILE A 1 84 ? 0.578 9.496 3.701 1.00 89.31 84 ILE A C 1
ATOM 650 O O . ILE A 1 84 ? 0.960 8.566 4.415 1.00 89.31 84 ILE A O 1
ATOM 654 N N . ALA A 1 85 ? 1.385 10.129 2.861 1.00 88.50 85 ALA A N 1
ATOM 655 C CA . ALA A 1 85 ? 2.799 9.833 2.711 1.00 88.50 85 ALA A CA 1
ATOM 656 C C . ALA A 1 85 ? 3.602 11.124 2.822 1.00 88.50 85 ALA A C 1
ATOM 658 O O . ALA A 1 85 ? 3.158 12.177 2.359 1.00 88.50 85 ALA A O 1
ATOM 659 N N . GLY A 1 86 ? 4.783 11.031 3.425 1.00 85.62 86 GLY A N 1
ATOM 660 C CA . GLY A 1 86 ? 5.705 12.156 3.475 1.00 85.62 86 GLY A CA 1
ATOM 661 C C . GLY A 1 86 ? 6.383 12.407 2.143 1.00 85.62 86 GLY A C 1
ATOM 662 O O . GLY A 1 86 ? 6.351 11.572 1.238 1.00 85.62 86 GLY A O 1
ATOM 663 N N . ALA A 1 87 ? 7.052 13.555 2.037 1.00 81.31 87 ALA A N 1
ATOM 664 C CA . ALA A 1 87 ? 7.734 13.972 0.813 1.00 81.31 87 ALA A CA 1
ATOM 665 C C . ALA A 1 87 ? 8.743 12.925 0.291 1.00 81.31 87 ALA A C 1
ATOM 667 O O . ALA A 1 87 ? 8.959 12.813 -0.916 1.00 81.31 87 ALA A O 1
ATOM 668 N N . GLN A 1 88 ? 9.339 12.135 1.190 1.00 77.44 88 GLN A N 1
ATOM 669 C CA . GLN A 1 88 ? 10.304 11.078 0.869 1.00 77.44 88 GLN A CA 1
ATOM 670 C C . GLN A 1 88 ? 9.698 9.669 0.916 1.00 77.44 88 GLN A C 1
ATOM 672 O O . GLN A 1 88 ? 10.369 8.704 0.543 1.00 77.44 88 GLN A O 1
ATOM 677 N N . GLY A 1 89 ? 8.439 9.535 1.342 1.00 62.34 89 GLY A N 1
ATOM 678 C CA . GLY A 1 89 ? 7.655 8.301 1.362 1.00 62.34 89 GLY A CA 1
ATOM 679 C C . GLY A 1 89 ? 7.244 7.864 -0.043 1.00 62.34 89 GLY A C 1
ATOM 680 O O . GLY A 1 89 ? 6.073 7.609 -0.307 1.00 62.34 89 GLY A O 1
ATOM 681 N N . HIS A 1 90 ? 8.204 7.820 -0.968 1.00 55.53 90 HIS A N 1
ATOM 682 C CA . HIS A 1 90 ? 7.993 7.329 -2.318 1.00 55.53 90 HIS A CA 1
ATOM 683 C C . HIS A 1 90 ? 7.606 5.852 -2.282 1.00 55.53 90 HIS A C 1
ATOM 685 O O . HIS A 1 90 ? 8.153 5.055 -1.516 1.00 55.53 90 HIS A O 1
ATOM 691 N N . ASP A 1 91 ? 6.655 5.517 -3.144 1.00 56.84 91 ASP A N 1
ATOM 692 C CA . ASP A 1 91 ? 5.991 4.229 -3.267 1.00 56.84 91 ASP A CA 1
ATOM 693 C C . ASP A 1 91 ? 6.969 3.141 -3.765 1.00 56.84 91 ASP A C 1
ATOM 695 O O . ASP A 1 91 ? 6.942 2.726 -4.918 1.00 56.84 91 ASP A O 1
ATOM 699 N N . ARG A 1 92 ? 7.917 2.716 -2.916 1.00 51.50 92 ARG A N 1
ATOM 700 C CA . ARG A 1 92 ? 9.026 1.820 -3.305 1.00 51.50 92 ARG A CA 1
ATOM 701 C C . ARG A 1 92 ? 8.571 0.432 -3.781 1.00 51.50 92 ARG A C 1
ATOM 703 O O . ARG A 1 92 ? 9.364 -0.247 -4.421 1.00 51.50 92 ARG A O 1
ATOM 710 N N . ASN A 1 93 ? 7.326 0.032 -3.510 1.00 49.78 93 ASN A N 1
ATOM 711 C CA . ASN A 1 93 ? 6.785 -1.279 -3.894 1.00 49.78 93 ASN A CA 1
ATOM 712 C C . ASN A 1 93 ? 5.789 -1.242 -5.058 1.00 49.78 93 ASN A C 1
ATOM 714 O O . ASN A 1 93 ? 5.421 -2.296 -5.573 1.00 49.78 93 ASN A O 1
ATOM 718 N N . VAL A 1 94 ? 5.376 -0.062 -5.516 1.00 53.97 94 VAL A N 1
ATOM 719 C CA . VAL A 1 94 ? 4.573 0.059 -6.730 1.00 53.97 94 VAL A CA 1
ATOM 720 C C . VAL A 1 94 ? 5.526 0.505 -7.820 1.00 53.97 94 VAL A C 1
ATOM 722 O O . VAL A 1 94 ? 5.998 1.637 -7.805 1.00 53.97 94 VAL A O 1
ATOM 725 N N . ILE A 1 95 ? 5.830 -0.384 -8.773 1.00 58.06 95 ILE A N 1
ATOM 726 C CA . ILE A 1 95 ? 6.547 -0.001 -9.995 1.00 58.06 95 ILE A CA 1
ATOM 727 C C . ILE A 1 95 ? 5.856 1.257 -10.527 1.00 58.06 95 ILE A C 1
ATOM 729 O O . ILE A 1 95 ? 4.681 1.199 -10.897 1.00 58.06 95 ILE A O 1
ATOM 733 N N . SER A 1 96 ? 6.548 2.397 -10.490 1.00 62.22 96 SER A N 1
ATOM 734 C CA . SER A 1 96 ? 5.944 3.690 -10.814 1.00 62.22 96 SER A CA 1
ATOM 735 C C . SER A 1 96 ? 5.266 3.610 -12.183 1.00 62.22 96 SER A C 1
ATOM 737 O O . SER A 1 96 ? 5.833 3.045 -13.123 1.00 62.22 96 SER A O 1
ATOM 739 N N . SER A 1 97 ? 4.057 4.159 -12.306 1.00 63.84 97 SER A N 1
ATOM 740 C CA . SER A 1 97 ? 3.342 4.290 -13.587 1.00 63.84 97 SER A CA 1
ATOM 741 C C . SER A 1 97 ? 4.244 4.892 -14.671 1.00 63.84 97 SER A C 1
ATOM 743 O O . SER A 1 97 ? 4.281 4.434 -15.814 1.00 63.84 97 SER A O 1
ATOM 745 N N . GLY A 1 98 ? 5.089 5.855 -14.284 1.00 70.38 98 GLY A N 1
ATOM 746 C CA . GLY A 1 98 ? 6.106 6.447 -15.149 1.00 70.38 98 GLY A CA 1
ATOM 747 C C . GLY A 1 98 ? 7.154 5.444 -15.640 1.00 70.38 98 GLY A C 1
ATOM 748 O O . GLY A 1 98 ? 7.487 5.454 -16.825 1.00 70.38 98 GLY A O 1
ATOM 749 N N . PHE A 1 99 ? 7.631 4.550 -14.767 1.00 73.50 99 PHE A N 1
ATOM 750 C CA . PHE A 1 99 ? 8.585 3.497 -15.127 1.00 73.50 99 PHE A CA 1
ATOM 751 C C . PHE A 1 99 ? 7.949 2.467 -16.063 1.00 73.50 99 PHE A C 1
ATOM 753 O O . PHE A 1 99 ? 8.541 2.143 -17.089 1.00 73.50 99 PHE A O 1
ATOM 760 N N . ARG A 1 100 ? 6.723 2.003 -15.774 1.00 74.44 100 ARG A N 1
ATOM 761 C CA . ARG A 1 100 ? 5.997 1.062 -16.651 1.00 74.44 100 ARG A CA 1
ATOM 762 C C . ARG A 1 100 ? 5.770 1.643 -18.039 1.00 74.44 100 ARG A C 1
ATOM 764 O O . ARG A 1 100 ? 6.000 0.953 -19.028 1.00 74.44 100 ARG A O 1
ATOM 771 N N . ARG A 1 101 ? 5.385 2.919 -18.119 1.00 77.31 101 ARG A N 1
ATOM 772 C CA . ARG A 1 101 ? 5.161 3.611 -19.392 1.00 77.31 101 ARG A CA 1
ATOM 773 C C . ARG A 1 101 ? 6.446 3.764 -20.203 1.00 77.31 101 ARG A C 1
ATOM 775 O O . ARG A 1 101 ? 6.442 3.475 -21.396 1.00 77.31 101 ARG A O 1
ATOM 782 N N . TRP A 1 102 ? 7.538 4.196 -19.570 1.00 82.44 102 TRP A N 1
ATOM 783 C CA . TRP A 1 102 ? 8.818 4.390 -20.258 1.00 82.44 102 TRP A CA 1
ATOM 784 C C . TRP A 1 102 ? 9.467 3.069 -20.671 1.00 82.44 102 TRP A C 1
ATOM 786 O O . TRP A 1 102 ? 9.840 2.913 -21.831 1.00 82.44 102 TRP A O 1
ATOM 796 N N . VAL A 1 103 ? 9.563 2.103 -19.756 1.00 82.50 103 VAL A N 1
ATOM 797 C CA . VAL A 1 103 ? 10.198 0.806 -20.029 1.00 82.50 103 VAL A CA 1
ATOM 798 C C . VAL A 1 103 ? 9.339 -0.038 -20.965 1.00 82.50 103 VAL A C 1
ATOM 800 O O . VAL A 1 103 ? 9.861 -0.585 -21.932 1.00 82.50 103 VAL A O 1
ATOM 803 N N . GLY A 1 104 ? 8.022 -0.094 -20.744 1.00 77.38 104 GLY A N 1
ATOM 804 C CA . GLY A 1 104 ? 7.096 -0.791 -21.640 1.00 77.38 104 GLY A CA 1
ATOM 805 C C . GLY A 1 104 ? 7.120 -0.211 -23.057 1.00 77.38 104 GLY A C 1
ATOM 806 O O . GLY A 1 104 ? 7.227 -0.962 -24.025 1.00 77.38 104 GLY A O 1
ATOM 807 N N . GLY A 1 105 ? 7.117 1.123 -23.181 1.00 82.50 105 GLY A N 1
ATOM 808 C CA . GLY A 1 105 ? 7.246 1.815 -24.466 1.00 82.50 105 GLY A CA 1
ATOM 809 C C . GLY A 1 105 ? 8.574 1.535 -25.172 1.00 82.50 105 GLY A C 1
ATOM 810 O O . GLY A 1 105 ? 8.580 1.213 -26.359 1.00 82.50 105 GLY A O 1
ATOM 811 N N . ALA A 1 106 ? 9.692 1.598 -24.442 1.00 86.69 106 ALA A N 1
ATOM 812 C CA . ALA A 1 106 ? 11.017 1.316 -24.989 1.00 86.69 106 ALA A CA 1
ATOM 813 C C . ALA A 1 106 ? 11.145 -0.137 -25.477 1.00 86.69 106 ALA A C 1
ATOM 815 O O . ALA A 1 106 ? 11.600 -0.364 -26.596 1.00 86.69 106 ALA A O 1
ATOM 816 N N . LEU A 1 107 ? 10.698 -1.118 -24.684 1.00 84.75 107 LEU A N 1
ATOM 817 C CA . LEU A 1 107 ? 10.745 -2.536 -25.059 1.00 84.75 107 LEU A CA 1
ATOM 818 C C . LEU A 1 107 ? 9.880 -2.833 -26.288 1.00 84.75 107 LEU A C 1
ATOM 820 O O . LEU A 1 107 ? 10.314 -3.571 -27.173 1.00 84.75 107 LEU A O 1
ATOM 824 N N . LEU A 1 108 ? 8.687 -2.234 -26.376 1.00 81.19 108 LEU A N 1
ATOM 825 C CA . LEU A 1 108 ? 7.815 -2.396 -27.538 1.00 81.19 108 LEU A CA 1
ATOM 826 C C . LEU A 1 108 ? 8.454 -1.806 -28.804 1.00 81.19 108 LEU A C 1
ATOM 828 O O . LEU A 1 108 ? 8.479 -2.471 -29.838 1.00 81.19 108 LEU A O 1
ATOM 832 N N . LEU A 1 109 ? 9.007 -0.590 -28.725 1.00 87.44 109 LEU A N 1
ATOM 833 C CA . LEU A 1 109 ? 9.688 0.044 -29.859 1.00 87.44 109 LEU A CA 1
ATOM 834 C C . LEU A 1 109 ? 10.909 -0.755 -30.314 1.00 87.44 109 LEU A C 1
ATOM 836 O O . LEU A 1 109 ? 11.074 -0.971 -31.511 1.00 87.44 109 LEU A O 1
ATOM 840 N N . ILE A 1 110 ? 11.731 -1.241 -29.380 1.00 87.44 110 ILE A N 1
ATOM 841 C CA . ILE A 1 110 ? 12.884 -2.094 -29.700 1.00 87.44 110 ILE A CA 1
ATOM 842 C C . ILE A 1 110 ? 12.420 -3.376 -30.401 1.00 87.44 110 ILE A C 1
ATOM 844 O O . ILE A 1 110 ? 12.982 -3.740 -31.433 1.00 87.44 110 ILE A O 1
ATOM 848 N N . GLY A 1 111 ? 11.369 -4.030 -29.894 1.00 78.06 111 GLY A N 1
ATOM 849 C CA . GLY A 1 111 ? 10.793 -5.221 -30.521 1.00 78.06 111 GLY A CA 1
ATOM 850 C C . GLY A 1 111 ? 10.295 -4.965 -31.948 1.00 78.06 111 GLY A C 1
ATOM 851 O O . GLY A 1 111 ? 10.590 -5.750 -32.849 1.00 78.06 111 GLY A O 1
ATOM 852 N N . LEU A 1 112 ? 9.603 -3.842 -32.176 1.00 84.38 112 LEU A N 1
ATOM 853 C CA . LEU A 1 112 ? 9.121 -3.443 -33.504 1.00 84.38 112 LEU A CA 1
ATOM 854 C C . LEU A 1 112 ? 10.266 -3.114 -34.469 1.00 84.38 112 LEU A C 1
ATOM 856 O O . LEU A 1 112 ? 10.229 -3.540 -35.622 1.00 84.38 112 LEU A O 1
ATOM 860 N N . ILE A 1 113 ? 11.294 -2.395 -34.009 1.00 86.75 113 ILE A N 1
ATOM 861 C CA . ILE A 1 113 ? 12.469 -2.056 -34.825 1.00 86.75 113 ILE A CA 1
ATOM 862 C C . ILE A 1 113 ? 13.218 -3.328 -35.232 1.00 86.75 113 ILE A C 1
ATOM 864 O O . ILE A 1 113 ? 13.557 -3.480 -36.403 1.00 86.75 113 ILE A O 1
ATOM 868 N N . LEU A 1 114 ? 13.437 -4.261 -34.301 1.00 81.62 114 LEU A N 1
ATOM 869 C CA . LEU A 1 114 ? 14.091 -5.540 -34.596 1.00 81.62 114 LEU A CA 1
ATOM 870 C C . LEU A 1 114 ? 13.294 -6.368 -35.610 1.00 81.62 114 LEU A C 1
ATOM 872 O O . LEU A 1 114 ? 13.876 -6.876 -36.567 1.00 81.62 114 LEU A O 1
ATOM 876 N N . GLY A 1 115 ? 11.969 -6.443 -35.453 1.00 78.06 115 GLY A N 1
ATOM 877 C CA . GLY A 1 115 ? 11.098 -7.111 -36.423 1.00 78.06 115 GLY A CA 1
ATOM 878 C C . GLY A 1 115 ? 11.144 -6.457 -37.807 1.00 78.06 115 GLY A C 1
ATOM 879 O O . GLY A 1 115 ? 11.213 -7.149 -38.820 1.00 78.06 115 GLY A O 1
ATOM 880 N N . PHE A 1 116 ? 11.178 -5.123 -37.865 1.00 83.56 116 PHE A N 1
ATOM 881 C CA . PHE A 1 116 ? 11.282 -4.388 -39.125 1.00 83.56 116 PHE A CA 1
ATOM 882 C C . PHE A 1 116 ? 12.638 -4.596 -39.817 1.00 83.56 116 PHE A C 1
ATOM 884 O O . PHE A 1 116 ? 12.685 -4.756 -41.036 1.00 83.56 116 PHE A O 1
ATOM 891 N N . ILE A 1 117 ? 13.738 -4.631 -39.057 1.00 81.25 117 ILE A N 1
ATOM 892 C CA . ILE A 1 117 ? 15.075 -4.938 -39.585 1.00 81.25 117 ILE A CA 1
ATOM 893 C C . ILE A 1 117 ? 15.105 -6.351 -40.171 1.00 81.25 117 ILE A C 1
ATOM 895 O O . ILE A 1 117 ? 15.625 -6.531 -41.271 1.00 81.25 117 ILE A O 1
ATOM 899 N N . GLU A 1 118 ? 14.527 -7.337 -39.480 1.00 79.56 118 GLU A N 1
ATOM 900 C CA . GLU A 1 118 ? 14.473 -8.712 -39.985 1.00 79.56 118 GLU A CA 1
ATOM 901 C C . GLU A 1 118 ? 13.661 -8.823 -41.274 1.00 79.56 118 GLU A C 1
ATOM 903 O O . GLU A 1 118 ? 14.117 -9.446 -42.236 1.00 79.56 118 GLU A O 1
ATOM 908 N N . TRP A 1 119 ? 12.504 -8.159 -41.319 1.00 79.00 119 TRP A N 1
ATOM 909 C CA . TRP A 1 119 ? 11.686 -8.106 -42.524 1.00 79.00 119 TRP A CA 1
ATOM 910 C C . TRP A 1 119 ? 12.456 -7.492 -43.697 1.00 79.00 119 TRP A C 1
ATOM 912 O O . TRP A 1 119 ? 12.423 -8.026 -44.803 1.00 79.00 119 TRP A O 1
ATOM 922 N N . ARG A 1 120 ? 13.220 -6.418 -43.457 1.00 87.00 120 ARG A N 1
ATOM 923 C CA . ARG A 1 120 ? 14.029 -5.773 -44.502 1.00 87.00 120 ARG A CA 1
ATOM 924 C C . ARG A 1 120 ? 15.259 -6.584 -44.923 1.00 87.00 120 ARG A C 1
ATOM 926 O O . ARG A 1 120 ? 15.794 -6.349 -46.003 1.00 87.00 120 ARG A O 1
ATOM 933 N N . ALA A 1 121 ? 15.729 -7.491 -44.073 1.00 82.06 121 ALA A N 1
ATOM 934 C CA . ALA A 1 121 ? 16.900 -8.328 -44.314 1.00 82.06 121 ALA A CA 1
ATOM 935 C C . ALA A 1 121 ? 16.556 -9.694 -44.939 1.00 82.06 121 ALA A C 1
ATOM 937 O O . ALA A 1 121 ? 17.421 -10.574 -44.959 1.00 82.06 121 ALA A O 1
ATOM 938 N N . ASP A 1 122 ? 15.321 -9.890 -45.423 1.00 78.69 122 ASP A N 1
ATOM 939 C CA . ASP A 1 122 ? 14.818 -11.168 -45.956 1.00 78.69 122 ASP A CA 1
ATOM 940 C C . ASP A 1 122 ? 15.065 -12.342 -44.992 1.00 78.69 122 ASP A C 1
ATOM 942 O O . ASP A 1 122 ? 15.468 -13.434 -45.390 1.00 78.69 122 ASP A O 1
ATOM 946 N N . SER A 1 123 ? 14.868 -12.123 -43.687 1.00 66.31 123 SER A N 1
ATOM 947 C CA . SER A 1 123 ? 15.042 -13.160 -42.652 1.00 66.31 123 SER A CA 1
ATOM 948 C C . SER A 1 123 ? 16.454 -13.766 -42.558 1.00 66.31 123 SER A C 1
ATOM 950 O O . SER A 1 123 ? 16.658 -14.783 -41.895 1.00 66.31 123 SER A O 1
ATOM 952 N N . LYS A 1 124 ? 17.473 -13.140 -43.166 1.00 75.75 124 LYS A N 1
ATOM 953 C CA . LYS A 1 124 ? 18.874 -13.607 -43.083 1.00 75.75 124 LYS A CA 1
ATOM 954 C C . LYS A 1 124 ? 19.462 -13.494 -41.673 1.00 75.75 124 LYS A C 1
ATOM 956 O O . LYS A 1 124 ? 20.483 -14.106 -41.375 1.00 75.75 124 LYS A O 1
ATOM 961 N N . LEU A 1 125 ? 18.821 -12.715 -40.804 1.00 74.12 125 LEU A N 1
ATOM 962 C CA . LEU A 1 125 ? 19.242 -12.419 -39.436 1.00 74.12 125 LEU A CA 1
ATOM 963 C C . LEU A 1 125 ? 18.288 -13.049 -38.412 1.00 74.12 125 LEU A C 1
ATOM 965 O O . LEU A 1 125 ? 17.815 -12.350 -37.531 1.00 74.12 125 LEU A O 1
ATOM 969 N N . MET A 1 126 ? 18.056 -14.365 -38.481 1.00 75.38 126 MET A N 1
ATOM 970 C CA . MET A 1 126 ? 17.083 -15.104 -37.641 1.00 75.38 126 MET A CA 1
ATOM 971 C C . MET A 1 126 ? 17.164 -14.829 -36.118 1.00 75.38 126 MET A C 1
ATOM 973 O O . MET A 1 126 ? 16.211 -15.065 -35.370 1.00 75.38 126 MET A O 1
ATOM 977 N N . TRP A 1 127 ? 18.311 -14.356 -35.619 1.00 80.75 127 TRP A N 1
ATOM 978 C CA . TRP A 1 127 ? 18.490 -14.005 -34.209 1.00 80.75 127 TRP A CA 1
ATOM 979 C C . TRP A 1 127 ? 17.741 -12.721 -33.806 1.00 80.75 127 TRP A C 1
ATOM 981 O O . TRP A 1 127 ? 17.290 -12.617 -32.663 1.00 80.75 127 TRP A O 1
ATOM 991 N N . ALA A 1 128 ? 17.576 -11.760 -34.720 1.00 75.12 128 ALA A N 1
ATOM 992 C CA . ALA A 1 128 ? 16.953 -10.467 -34.439 1.00 75.12 128 ALA A CA 1
ATOM 993 C C . ALA A 1 128 ? 15.445 -10.614 -34.185 1.00 75.12 128 ALA A C 1
ATOM 995 O O . ALA A 1 128 ? 14.908 -10.051 -33.232 1.00 75.12 128 ALA A O 1
ATOM 996 N N . GLY A 1 129 ? 14.777 -11.442 -34.975 1.00 73.94 129 GLY A N 1
ATOM 997 C CA . GLY A 1 129 ? 13.359 -11.762 -34.904 1.00 73.94 129 GLY A CA 1
ATOM 998 C C . GLY A 1 129 ? 13.051 -12.668 -33.728 1.00 73.94 129 GLY A C 1
ATOM 999 O O . GLY A 1 129 ? 12.060 -12.439 -33.042 1.00 73.94 129 GLY A O 1
ATOM 1000 N N . THR A 1 130 ? 13.952 -13.600 -33.394 1.00 82.62 130 THR A N 1
ATOM 1001 C CA . THR A 1 130 ? 13.839 -14.401 -32.163 1.00 82.62 130 THR A CA 1
ATOM 1002 C C . THR A 1 130 ? 13.904 -13.522 -30.905 1.00 82.62 130 THR A C 1
ATOM 1004 O O . THR A 1 130 ? 13.179 -13.763 -29.936 1.00 82.62 130 THR A O 1
ATOM 1007 N N . LEU A 1 131 ? 14.750 -12.483 -30.893 1.00 79.00 131 LEU A N 1
ATOM 1008 C CA . LEU A 1 131 ? 14.780 -11.499 -29.804 1.00 79.00 131 LEU A CA 1
ATOM 1009 C C . LEU A 1 131 ? 13.543 -10.594 -29.825 1.00 79.00 131 LEU A C 1
ATOM 1011 O O . LEU A 1 131 ? 12.912 -10.397 -28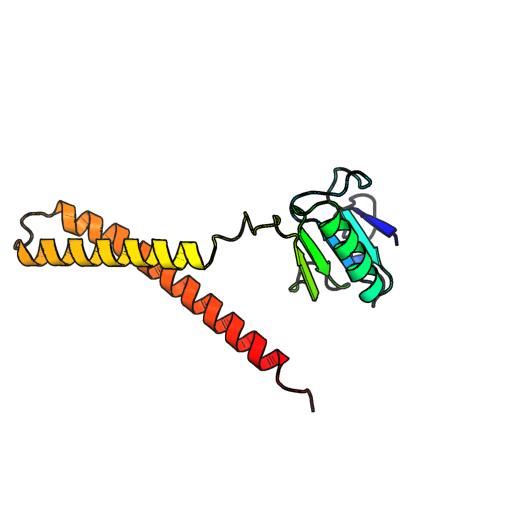.785 1.00 79.00 131 LEU A O 1
ATOM 1015 N N . GLY A 1 132 ? 13.157 -10.091 -30.998 1.00 76.31 132 GLY A N 1
ATOM 1016 C CA . GLY A 1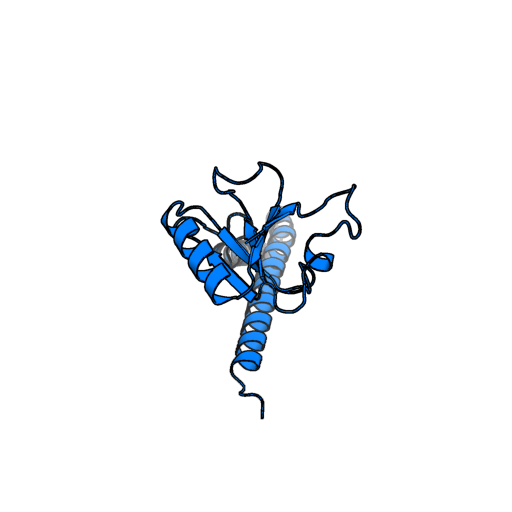 132 ? 11.978 -9.245 -31.175 1.00 76.31 132 GLY A CA 1
ATOM 1017 C C . GLY A 1 132 ? 10.688 -9.923 -30.705 1.00 76.31 132 GLY A C 1
ATOM 1018 O O . GLY A 1 132 ? 9.925 -9.327 -29.945 1.00 76.31 132 GLY A O 1
ATOM 1019 N N . SER A 1 133 ? 10.479 -11.195 -31.057 1.00 78.69 133 SER A N 1
ATOM 1020 C CA . SER A 1 133 ? 9.291 -11.971 -30.676 1.00 78.69 133 SER A CA 1
ATOM 1021 C C . SER A 1 133 ? 9.218 -12.279 -29.181 1.00 78.69 133 SER A C 1
ATOM 1023 O O . SER A 1 133 ? 8.138 -12.551 -28.667 1.00 78.69 133 SER A O 1
ATOM 1025 N N . ARG A 1 134 ? 10.351 -12.259 -28.470 1.00 82.38 134 ARG A N 1
ATOM 1026 C CA . ARG A 1 134 ? 10.400 -12.472 -27.015 1.00 82.38 134 ARG A CA 1
ATOM 1027 C C . ARG A 1 134 ? 10.246 -11.167 -26.239 1.00 82.38 134 ARG A C 1
ATOM 1029 O O . ARG A 1 134 ? 9.587 -11.151 -25.206 1.00 82.38 134 ARG A O 1
ATOM 1036 N N . ILE A 1 135 ? 10.825 -10.076 -26.736 1.00 78.50 135 ILE A N 1
ATOM 1037 C CA . ILE A 1 135 ? 10.835 -8.774 -26.054 1.00 78.50 135 ILE A CA 1
ATOM 1038 C C . ILE A 1 135 ? 9.541 -7.987 -26.317 1.00 78.50 135 ILE A C 1
ATOM 1040 O O . ILE A 1 135 ? 8.989 -7.378 -25.399 1.00 78.50 135 ILE A O 1
ATOM 1044 N N . GLY A 1 136 ? 9.021 -8.033 -27.547 1.00 75.00 136 GLY A N 1
ATOM 1045 C CA . GLY A 1 136 ? 7.832 -7.285 -27.966 1.00 75.00 136 GLY A CA 1
ATOM 1046 C C . GLY A 1 136 ? 6.581 -7.573 -27.122 1.00 75.00 136 GLY A C 1
ATOM 1047 O O . GLY A 1 136 ? 5.988 -6.625 -26.599 1.00 75.00 136 GLY A O 1
ATOM 1048 N N . PRO A 1 137 ? 6.193 -8.847 -26.907 1.00 82.38 137 PRO A N 1
ATOM 1049 C CA . PRO A 1 137 ? 5.034 -9.184 -26.081 1.00 82.38 137 PRO A CA 1
ATOM 1050 C C . PRO A 1 137 ? 5.164 -8.717 -24.628 1.00 82.38 137 PRO A C 1
ATOM 1052 O O . PRO A 1 137 ? 4.176 -8.281 -24.043 1.00 82.38 137 PRO A O 1
ATOM 1055 N N . ILE A 1 138 ? 6.373 -8.741 -24.053 1.00 80.38 138 ILE A N 1
ATOM 1056 C CA . ILE A 1 138 ? 6.616 -8.263 -22.682 1.00 80.38 138 ILE A CA 1
ATOM 1057 C C . ILE A 1 138 ? 6.342 -6.756 -22.595 1.00 80.38 138 ILE A C 1
ATOM 1059 O O . ILE A 1 138 ? 5.611 -6.313 -21.708 1.00 80.38 138 ILE A O 1
ATOM 1063 N N . GLY A 1 139 ? 6.864 -5.970 -23.543 1.00 75.56 139 GLY A N 1
ATOM 1064 C CA . GLY A 1 139 ? 6.582 -4.533 -23.623 1.00 75.56 139 GLY A CA 1
ATOM 1065 C C . GLY A 1 139 ? 5.090 -4.235 -23.813 1.00 75.56 139 GLY A C 1
ATOM 1066 O O . GLY A 1 139 ? 4.538 -3.361 -23.144 1.00 75.56 139 GLY A O 1
ATOM 1067 N N . PHE A 1 140 ? 4.412 -5.012 -24.662 1.00 78.75 140 PHE A N 1
ATOM 1068 C CA . PHE A 1 140 ? 2.977 -4.876 -24.914 1.00 78.75 140 PHE A CA 1
ATOM 1069 C C . PHE A 1 140 ? 2.121 -5.166 -23.671 1.00 78.75 140 PHE A C 1
ATOM 1071 O O . PHE A 1 140 ? 1.241 -4.374 -23.333 1.00 78.75 140 PHE A O 1
ATOM 1078 N N . ILE A 1 141 ? 2.408 -6.254 -22.945 1.00 83.94 141 ILE A N 1
ATOM 1079 C CA . ILE A 1 141 ? 1.692 -6.623 -21.712 1.00 83.94 141 ILE A CA 1
ATOM 1080 C C . ILE A 1 141 ? 1.837 -5.531 -20.647 1.00 83.94 141 ILE A C 1
ATOM 1082 O O . ILE A 1 141 ? 0.849 -5.165 -20.004 1.00 83.94 141 ILE A O 1
ATOM 1086 N 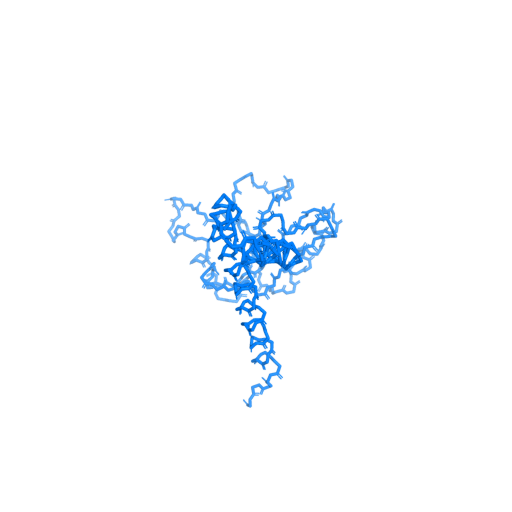N . LEU A 1 142 ? 3.039 -4.966 -20.481 1.00 77.31 142 LEU A N 1
ATOM 1087 C CA . LEU A 1 142 ? 3.276 -3.876 -19.529 1.00 77.31 142 LEU A CA 1
ATOM 1088 C C . LEU A 1 142 ? 2.419 -2.641 -19.847 1.00 77.31 142 LEU A C 1
ATOM 1090 O O . LEU A 1 142 ? 1.839 -2.048 -18.937 1.00 77.31 142 LEU A O 1
ATOM 1094 N N . LEU A 1 143 ? 2.287 -2.286 -21.128 1.00 78.19 143 LEU A N 1
ATOM 1095 C CA . LEU A 1 143 ? 1.481 -1.144 -21.567 1.00 78.19 143 LEU A CA 1
ATOM 1096 C C . LEU A 1 143 ? -0.027 -1.389 -21.432 1.00 78.19 143 LEU A C 1
ATOM 1098 O O . LEU A 1 143 ? -0.747 -0.486 -21.010 1.00 78.19 143 LEU A O 1
ATOM 1102 N N . ILE A 1 144 ? -0.512 -2.599 -21.735 1.00 82.38 144 ILE A N 1
ATOM 1103 C CA . ILE A 1 144 ? -1.920 -2.965 -21.500 1.00 82.38 144 ILE A CA 1
ATOM 1104 C C . ILE A 1 144 ? -2.255 -2.899 -20.012 1.00 82.38 144 ILE A C 1
ATOM 1106 O O . ILE A 1 144 ? -3.305 -2.377 -19.642 1.00 82.38 144 ILE A O 1
ATOM 1110 N N . THR A 1 145 ? -1.365 -3.405 -19.159 1.00 80.94 145 THR A N 1
ATOM 1111 C CA . THR A 1 145 ? -1.569 -3.391 -17.706 1.00 80.94 145 THR A CA 1
ATOM 1112 C C . THR A 1 145 ? -1.693 -1.956 -17.195 1.00 80.94 145 THR A C 1
ATOM 1114 O O . THR A 1 145 ? -2.613 -1.644 -16.444 1.00 80.94 145 THR A O 1
ATOM 1117 N N . GLU A 1 146 ? -0.819 -1.060 -17.658 1.00 78.62 146 GLU A N 1
ATOM 1118 C CA . GLU A 1 146 ? -0.892 0.368 -17.342 1.00 78.62 146 GLU A CA 1
ATOM 1119 C C . GLU A 1 146 ? -2.203 1.000 -17.841 1.00 78.62 146 GLU A C 1
ATOM 1121 O O . GLU A 1 146 ? -2.868 1.722 -17.099 1.00 78.62 146 GLU A O 1
ATOM 1126 N N . LEU A 1 147 ? -2.622 0.693 -19.076 1.00 78.94 147 LEU A N 1
ATOM 1127 C CA . LEU A 1 147 ? -3.879 1.195 -19.636 1.00 78.94 147 LEU A CA 1
ATOM 1128 C C . LEU A 1 147 ? -5.088 0.741 -18.808 1.00 78.94 147 LEU A C 1
ATOM 1130 O O . LEU A 1 147 ? -5.977 1.547 -18.535 1.00 78.94 147 LEU A O 1
ATOM 1134 N N . GLY A 1 148 ? -5.102 -0.523 -18.379 1.00 82.06 148 GLY A N 1
ATOM 1135 C CA . GLY A 1 148 ? -6.130 -1.072 -17.499 1.00 82.06 148 GLY A CA 1
ATOM 1136 C C . GLY A 1 148 ? -6.237 -0.291 -16.191 1.00 82.06 148 GLY A C 1
ATOM 1137 O O . GLY A 1 148 ? -7.327 0.163 -15.851 1.00 82.06 148 GLY A O 1
ATOM 1138 N N . ILE A 1 149 ? -5.105 -0.050 -15.522 1.00 79.31 149 ILE A N 1
ATOM 1139 C CA . ILE A 1 149 ? -5.045 0.700 -14.254 1.00 79.31 149 ILE A CA 1
ATOM 1140 C C . ILE A 1 149 ? -5.544 2.141 -14.436 1.00 79.31 149 ILE A C 1
ATOM 1142 O O . ILE A 1 149 ? -6.376 2.625 -13.670 1.00 79.31 149 ILE A O 1
ATOM 1146 N N . VAL A 1 150 ? -5.103 2.832 -15.491 1.00 77.25 150 VAL A N 1
ATOM 1147 C CA . VAL A 1 150 ? -5.538 4.214 -15.763 1.00 77.25 150 VAL A CA 1
ATOM 1148 C C . VAL A 1 150 ? -7.043 4.286 -16.031 1.00 77.25 150 VAL A C 1
ATOM 1150 O O . VAL A 1 150 ? -7.707 5.247 -15.628 1.00 77.25 150 VAL A O 1
ATOM 1153 N N . LEU A 1 151 ? -7.606 3.289 -16.716 1.00 79.50 151 LEU A N 1
ATOM 1154 C CA . LEU A 1 151 ? -9.041 3.226 -16.979 1.00 79.50 151 LEU A CA 1
ATOM 1155 C C . LEU A 1 151 ? -9.839 2.941 -15.704 1.00 79.50 151 LEU A C 1
ATOM 1157 O O . LEU A 1 151 ? -10.851 3.611 -15.482 1.00 79.50 151 LEU A O 1
ATOM 1161 N N . THR A 1 152 ? -9.383 2.020 -14.849 1.00 80.38 152 THR A N 1
ATOM 1162 C CA . THR A 1 152 ? -10.041 1.735 -13.564 1.00 80.38 152 THR A CA 1
ATOM 1163 C C . THR A 1 152 ? -10.000 2.944 -12.633 1.00 80.38 152 THR A C 1
ATOM 1165 O O . THR A 1 152 ? -11.035 3.313 -12.076 1.00 80.38 152 THR A O 1
ATOM 1168 N N . ASP A 1 153 ? -8.867 3.645 -12.557 1.00 76.56 153 ASP A N 1
ATOM 1169 C CA . ASP A 1 153 ? -8.722 4.858 -11.743 1.00 76.56 153 ASP A CA 1
ATOM 1170 C C . ASP A 1 153 ? -9.650 5.980 -12.222 1.00 76.56 153 ASP A C 1
ATOM 1172 O O . ASP A 1 153 ? -10.297 6.666 -11.426 1.00 76.56 153 ASP A O 1
ATOM 1176 N N . ARG A 1 154 ? -9.770 6.161 -13.544 1.00 76.50 154 ARG A N 1
ATOM 1177 C CA . ARG A 1 154 ? -10.695 7.141 -14.135 1.00 76.50 154 ARG A CA 1
ATOM 1178 C C . ARG A 1 154 ? -12.151 6.802 -13.844 1.00 76.50 154 ARG A C 1
ATOM 1180 O O . ARG A 1 154 ? -12.936 7.707 -13.560 1.00 76.50 154 ARG A O 1
ATOM 1187 N N . GLN A 1 155 ? -12.525 5.527 -13.923 1.00 79.31 155 GLN A N 1
ATOM 1188 C CA . GLN A 1 155 ? -13.880 5.087 -13.593 1.00 79.31 155 GLN A CA 1
ATOM 1189 C C . GLN A 1 155 ? -14.196 5.314 -12.116 1.00 79.31 155 GLN A C 1
ATOM 1191 O O . GLN A 1 155 ? -15.289 5.780 -11.795 1.00 79.31 155 GLN A O 1
ATOM 1196 N N . LYS A 1 156 ? -13.237 5.041 -11.228 1.00 73.31 156 LYS A N 1
ATOM 1197 C CA . LYS A 1 156 ? -13.394 5.253 -9.790 1.00 73.31 156 LYS A CA 1
ATOM 1198 C C . LYS A 1 156 ? -13.616 6.730 -9.451 1.00 73.31 156 LYS A C 1
ATOM 1200 O O . LYS A 1 156 ? -14.616 7.059 -8.820 1.00 73.31 156 LYS A O 1
ATOM 1205 N N . ARG A 1 157 ? -12.793 7.631 -10.003 1.00 72.75 157 ARG A N 1
ATOM 1206 C CA . ARG A 1 157 ? -12.965 9.089 -9.841 1.00 72.75 157 ARG A CA 1
ATOM 1207 C C . ARG A 1 157 ? -14.319 9.592 -10.344 1.00 72.75 157 ARG A C 1
ATOM 1209 O O . ARG A 1 157 ? -14.918 10.461 -9.721 1.00 72.75 157 ARG A O 1
ATOM 1216 N N . ARG A 1 158 ? -14.826 9.038 -11.452 1.00 74.94 158 ARG A N 1
ATOM 1217 C CA . ARG A 1 158 ? -16.163 9.386 -11.970 1.00 74.94 158 ARG A CA 1
ATOM 1218 C C . ARG A 1 158 ? -17.284 8.970 -11.017 1.00 74.94 158 ARG A C 1
ATOM 1220 O O . ARG A 1 158 ? -18.231 9.727 -10.860 1.00 74.94 158 ARG A O 1
ATOM 1227 N N . LYS A 1 159 ? -17.171 7.800 -10.379 1.00 75.69 159 LYS A N 1
ATOM 1228 C CA . LYS A 1 159 ? -18.153 7.326 -9.388 1.00 75.69 159 LYS A CA 1
ATOM 1229 C C . LYS A 1 159 ? -18.129 8.155 -8.102 1.00 75.69 159 LYS A C 1
ATOM 1231 O O . LYS A 1 159 ? -19.178 8.365 -7.511 1.00 75.69 159 LYS A O 1
ATOM 1236 N N . GLU A 1 160 ? -16.959 8.633 -7.687 1.00 72.19 160 GLU A N 1
ATOM 1237 C CA . GLU A 1 160 ? -16.802 9.474 -6.490 1.00 72.19 160 GLU A CA 1
ATOM 1238 C C . GLU A 1 160 ? -17.279 10.921 -6.700 1.00 72.19 160 GLU A C 1
ATOM 1240 O O . GLU A 1 160 ? -17.748 11.552 -5.760 1.00 72.19 160 GLU A O 1
ATOM 1245 N N . GLN A 1 161 ? -17.199 11.448 -7.927 1.00 64.56 161 GLN A N 1
ATOM 1246 C CA . GLN A 1 161 ? -17.657 12.805 -8.264 1.00 64.56 161 GLN A CA 1
ATOM 1247 C C . GLN A 1 161 ? -19.155 12.908 -8.568 1.00 64.56 161 GLN A C 1
ATOM 1249 O O . GLN A 1 161 ? -19.663 14.017 -8.725 1.00 64.56 161 GLN A O 1
ATOM 1254 N N . GLN A 1 162 ? -19.868 11.788 -8.675 1.00 57.31 162 GLN A N 1
ATOM 1255 C CA . GLN A 1 162 ? -21.307 11.803 -8.890 1.00 57.31 162 GLN A CA 1
ATO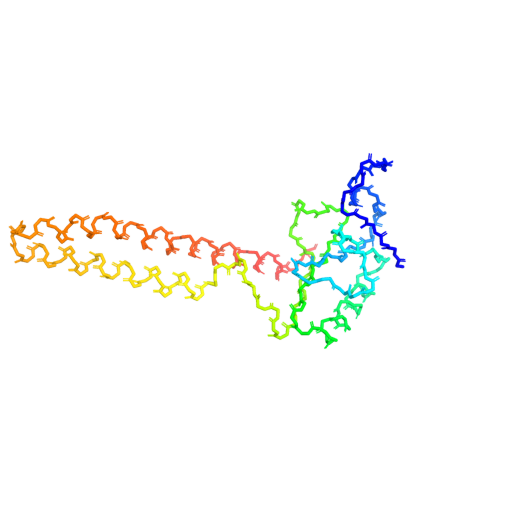M 1256 C C . GLN A 1 162 ? -21.994 11.970 -7.523 1.00 57.31 162 GLN A C 1
ATOM 1258 O O . GLN A 1 162 ? -21.914 11.052 -6.701 1.00 57.31 162 GLN A O 1
ATOM 1263 N N . PRO A 1 163 ? -22.622 13.128 -7.229 1.00 49.59 163 PRO A N 1
ATOM 1264 C CA . PRO A 1 163 ? -23.296 13.324 -5.954 1.00 49.59 163 PRO A CA 1
ATOM 1265 C C . PRO A 1 163 ? -24.402 12.276 -5.849 1.00 49.59 163 PRO A C 1
ATOM 1267 O O . PRO A 1 163 ? -25.191 12.108 -6.784 1.00 49.59 163 PRO A O 1
ATOM 1270 N N . ARG A 1 164 ? -24.410 11.515 -4.748 1.00 52.94 164 ARG A N 1
ATOM 1271 C CA . ARG A 1 164 ? -25.501 10.575 -4.478 1.00 52.94 164 ARG A CA 1
ATOM 1272 C C . ARG A 1 164 ? -26.805 11.385 -4.408 1.00 52.94 164 ARG A C 1
ATOM 1274 O O . ARG A 1 164 ? -26.799 12.397 -3.704 1.00 52.94 164 ARG A O 1
ATOM 1281 N N . PRO A 1 165 ? -27.850 10.994 -5.158 1.00 55.88 165 PRO A N 1
ATOM 1282 C CA . PRO A 1 165 ? -29.166 11.611 -5.045 1.00 55.88 165 PRO A CA 1
ATOM 1283 C C . PRO A 1 165 ? -29.773 11.385 -3.657 1.00 55.88 165 PRO A C 1
ATOM 1285 O O . PRO A 1 165 ? -29.410 10.373 -3.009 1.00 55.88 165 PRO A O 1
#

Organism: Terriglobus saanensis (strain ATCC BAA-1853 / DSM 23119 / SP1PR4) (NCBI:txid401053)

Foldseek 3Di:
DDKAACADPPDVVGGPLQVDDAQKKWKWKDPDDDPPDDPGTITDIDNHPVVVVVVVVVVCVVPQLIKIFMDGSVPPPDHGPDIDHHPNVPPPPPCDLVNLVVQLVVLQVQLVVLVVVCVVVVNPCVVSNVSSVVSNVVSVVSVVVSVVVVVVVVVVVVVVPPPDD

Radius of gyration: 23.14 Å; chains: 1; bounding box: 48×31×68 Å

=== Feature glossary ===
Feature key, reading from the visual/contextual features back to the raw sequence:

Rendered structure images. Structure images are PyMOL renders from six orthogonal camera directions. Cartoon representation draws helices as coils and strands as arrows; sticks shows the backbone as bonds; surface shows the solvent-excluded envelope. Rainbow coloring maps sequence position to hue (blue→red, N→C); chain coloring assigns a distinct color per polypeptide.

Contact-map, Ramachandran, and PAE plots. Three diagnostic plots accompany the record. The Cα contact map visualizes the tertiary structure as a 2D adjacency matrix (8 Å cutoff, sequence-local contacts suppressed). The Ramachandran plot shows the distribution of backbone (φ, ψ) torsions, with points in the α and β basins reflecting secondary structure content. The PAE plot shows AlphaFold's inter-residue confidence as a color matrix.

InterPro / GO / CATH / organism. The annotation block draws on four external resources. InterPro: which protein families and domains the sequence belongs to. GO: standardized terms for what the protein does, what process it participates in, and where in the cell it acts. CATH: which structural fold it has in the CATH hierarchy. Organism: the species of origin.

Nearest PDB structures. Structural nearest neighbors (via Foldseek easy-search vs the PDB). Reported per hit: target PDB id, E-value, and alignment TM-score. A TM-score above ~0.5 is the conventional threshold for 'same fold'.

Predicted aligned error. Predicted aligned error is AlphaFold's pairwise confidence. Unlike pLDDT (per-residue), PAE is per-residue-pair and captures whether two parts of the structure are correctly placed relative to each other. Units are ångströms of expected positional error.

Solvent-accessible surface area. SASA measures how much of the protein is reachable by solvent. It is computed by rolling a water-sized probe over the atomic surface and summing the exposed area (Å²). Per-residue SASA distinguishes core (buried, low SASA) from surface (exposed, high SASA) residues; total SASA is a whole-molecule size measure.

B-factor. Crystallographic B-factors measure how much each atom's electron density is smeared out, in Å². They rise in mobile loops and surface residues and fall in the buried interior. In AlphaFold models this column is repurposed to hold pLDDT instead.

pLDDT. For AlphaFold models, the B-factor field carries pLDDT — the model's own estimate of local accuracy on a 0–100 scale. Regions with pLDDT<50 should be treated as essentially unmodeled; they often correspond to intrinsically disordered segments.

Backbone torsions (φ/ψ). φ (phi) and ψ (psi) are the two rotatable backbone dihedrals per residue: φ is the C(i-1)–N–Cα–C torsion, ψ is the N–Cα–C–N(i+1) torsion, both in degrees on (−180°, 180°]. α-helical residues cluster near (−60°, −45°); β-strand residues near (−120°, +130°). A Ramachandran plot is simply a scatter of (φ, ψ) for every residue.

Radius of gyration, Cα contacts, bounding box. Radius of gyration (Rg) is the root-mean-square distance of Cα atoms from their centroid — a single number for overall size and compactness. A globular domain of N residues has Rg ≈ 2.2·N^0.38 Å; an extended or disordered chain has a much larger Rg. The Cα contact count is the number of residue pairs whose Cα atoms are within 8 Å and are more than four positions apart in sequence — a standard proxy for tertiary packing density. The bounding box is the smallest axis-aligned box enclosing all Cα atoms.

Secondary structure (3-state, P-SEA). Three-state secondary structure (P-SEA) collapses the eight DSSP classes into helix (a), strand (b), and coil (c). P-SEA assigns these from Cα geometry alone — distances and angles — without requiring backbone oxygens, so it works on any Cα trace.

Secondary structure (8-state, DSSP). Secondary structure is the local, repeating backbone conformation. DSSP classifies it into eight states by reading the hydrogen-bond network: three helix types (H, G, I), two β types (E, B), two non-regular types (T, S), and unstructured coil (-).

Foldseek 3Di. The Foldseek 3Di string encodes local tertiary geometry as a 20-letter alphabet — one character per residue — derived from the relative positions of nearby Cα atoms. Unlike the amino-acid sequence, 3Di is a direct function of the 3D structure, so two proteins with the same fold have similar 3Di strings even at low sequence identity.

mmCIF coordinates. Structure coordinates are given as an mmCIF _atom_site loop: one row per atom with element, residue name, chain id, sequence number, and x/y/z position in Å. Only the four main-chain atoms per residue are included here; side chains are omitted to keep the record compact.

Sequence. This is the polypeptide sequence — one letter per residue, N-terminus first. Length ranges from a few dozen residues for small domains to over a thousand for large multi-domain proteins.